Protein AF-A0A3P7NAD7-F1 (afdb_monomer_lite)

Organism: Dibothriocephalus latus (NCBI:txid60516)

pLDDT: mean 92.74, std 8.42, range [48.22, 98.12]

Structure (mmCIF, N/CA/C/O backbone):
data_AF-A0A3P7NAD7-F1
#
_entry.id   AF-A0A3P7NAD7-F1
#
loop_
_atom_site.group_PDB
_atom_site.id
_atom_site.type_symbol
_atom_site.label_atom_id
_atom_site.label_alt_id
_atom_site.label_comp_id
_atom_site.label_asym_id
_atom_site.label_entity_id
_atom_site.label_seq_id
_atom_site.pdbx_PDB_ins_code
_atom_site.Cartn_x
_atom_site.Cartn_y
_atom_site.Cartn_z
_atom_site.occupancy
_atom_site.B_iso_or_equiv
_atom_site.auth_seq_id
_atom_site.auth_comp_id
_atom_site.auth_asym_id
_atom_site.auth_atom_id
_atom_site.pdbx_PDB_model_num
ATOM 1 N N . MET A 1 1 ? 17.990 0.906 3.161 1.00 72.38 1 MET A N 1
ATOM 2 C CA . MET A 1 1 ? 17.428 2.194 3.623 1.00 72.38 1 MET A CA 1
ATOM 3 C C . MET A 1 1 ? 15.962 2.286 3.222 1.00 72.38 1 MET A C 1
ATOM 5 O O . MET A 1 1 ? 15.139 2.620 4.061 1.00 72.38 1 MET A O 1
ATOM 9 N N . ASP A 1 2 ? 15.639 1.858 2.003 1.00 84.50 2 ASP A N 1
ATOM 10 C CA . ASP A 1 2 ? 14.298 1.919 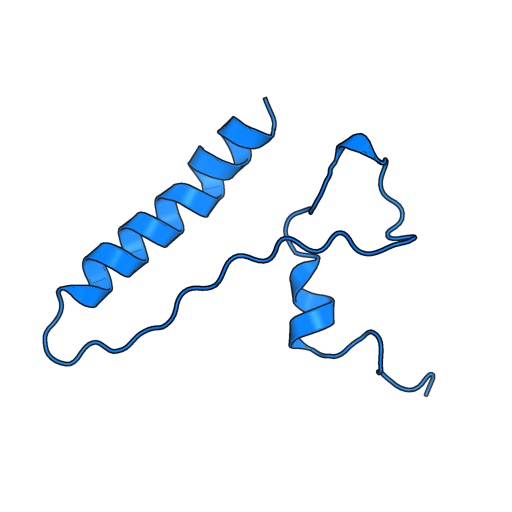1.403 1.00 84.50 2 ASP A CA 1
ATOM 11 C C . ASP A 1 2 ? 13.206 1.208 2.216 1.00 84.50 2 ASP A C 1
ATOM 13 O O . ASP A 1 2 ? 12.162 1.795 2.467 1.00 84.50 2 ASP A O 1
ATOM 17 N N . ALA A 1 3 ? 13.464 -0.002 2.729 1.00 89.31 3 ALA A N 1
ATOM 18 C CA . ALA A 1 3 ? 12.494 -0.713 3.574 1.00 89.31 3 ALA A CA 1
ATOM 19 C C . ALA A 1 3 ? 12.130 0.066 4.853 1.00 89.31 3 ALA A C 1
ATOM 21 O O . ALA A 1 3 ? 10.966 0.153 5.221 1.00 89.31 3 ALA A O 1
ATOM 22 N N . ILE A 1 4 ? 13.122 0.694 5.497 1.00 96.12 4 ILE A N 1
ATOM 23 C CA . ILE A 1 4 ? 12.908 1.482 6.719 1.00 96.12 4 ILE A CA 1
ATOM 24 C C . ILE A 1 4 ? 12.110 2.754 6.404 1.00 96.12 4 ILE A C 1
ATOM 26 O O . ILE A 1 4 ? 11.214 3.109 7.164 1.00 96.12 4 ILE A O 1
ATOM 30 N N . SER A 1 5 ? 12.412 3.431 5.290 1.00 96.25 5 SER A N 1
ATOM 31 C CA . SER A 1 5 ? 11.640 4.599 4.839 1.00 96.25 5 SER A CA 1
ATOM 32 C C . SER A 1 5 ? 10.185 4.212 4.554 1.00 96.25 5 SER A C 1
ATOM 34 O O . SER A 1 5 ? 9.282 4.841 5.100 1.00 96.25 5 SER A O 1
ATOM 36 N N . GLY A 1 6 ? 9.952 3.105 3.839 1.00 95.88 6 GLY A N 1
ATOM 37 C CA . GLY A 1 6 ? 8.607 2.577 3.598 1.00 95.88 6 GLY A CA 1
ATOM 38 C C . GLY A 1 6 ? 7.843 2.240 4.884 1.00 95.88 6 GLY A C 1
AT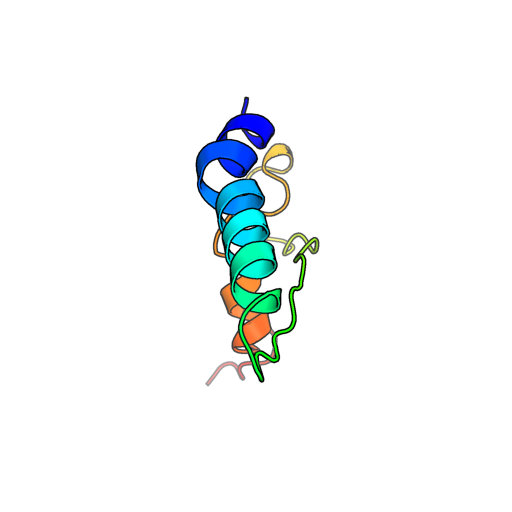OM 39 O O . GLY A 1 6 ? 6.653 2.543 5.000 1.00 95.88 6 GLY A O 1
ATOM 40 N N . ASP A 1 7 ? 8.524 1.672 5.882 1.00 97.94 7 ASP A N 1
ATOM 41 C CA . ASP A 1 7 ? 7.922 1.356 7.179 1.00 97.94 7 ASP A CA 1
ATOM 42 C C . ASP A 1 7 ? 7.529 2.602 7.976 1.00 97.94 7 ASP A C 1
ATOM 44 O O . ASP A 1 7 ? 6.434 2.636 8.549 1.00 97.94 7 ASP A O 1
ATOM 48 N N . ILE A 1 8 ? 8.402 3.613 8.014 1.00 97.31 8 ILE A N 1
ATOM 49 C CA . ILE A 1 8 ? 8.178 4.866 8.747 1.00 97.31 8 ILE A CA 1
ATOM 50 C C . ILE A 1 8 ? 7.079 5.700 8.084 1.00 97.31 8 ILE A C 1
ATOM 52 O O . ILE A 1 8 ? 6.218 6.231 8.787 1.00 97.31 8 ILE A O 1
ATOM 56 N N . GLU A 1 9 ? 7.101 5.812 6.758 1.00 97.12 9 GLU A N 1
ATOM 57 C CA . GLU A 1 9 ? 6.232 6.732 6.018 1.00 97.12 9 GLU A CA 1
ATOM 58 C C . GLU A 1 9 ? 4.866 6.124 5.674 1.00 97.12 9 GLU A C 1
ATOM 60 O O . GLU A 1 9 ? 3.875 6.852 5.639 1.00 97.12 9 GLU A O 1
ATOM 65 N N . PHE A 1 10 ? 4.777 4.800 5.481 1.00 96.94 10 PHE A N 1
ATOM 66 C CA . PHE A 1 10 ? 3.558 4.158 4.973 1.00 96.94 10 PHE A CA 1
ATOM 67 C C . PHE A 1 10 ? 3.114 2.948 5.806 1.00 96.94 10 PHE A C 1
ATOM 69 O O . PHE A 1 10 ? 2.056 2.982 6.443 1.00 96.94 10 PHE A O 1
ATOM 76 N N . THR A 1 11 ? 3.899 1.866 5.829 1.00 97.38 11 THR A N 1
ATOM 77 C CA . THR A 1 11 ? 3.425 0.544 6.277 1.00 97.38 11 THR A CA 1
ATOM 78 C C . THR A 1 11 ? 3.003 0.531 7.746 1.00 97.38 11 THR A C 1
ATOM 80 O O . THR A 1 11 ? 1.875 0.143 8.071 1.00 97.38 11 THR A O 1
ATOM 83 N N . CYS A 1 12 ? 3.879 0.964 8.660 1.00 98.00 12 CYS A N 1
ATOM 84 C CA . CYS A 1 12 ? 3.585 0.890 10.092 1.00 98.00 12 CYS A CA 1
ATOM 85 C C . CYS A 1 12 ? 2.515 1.907 10.513 1.00 98.00 12 CYS A C 1
ATOM 87 O O . CYS A 1 12 ? 1.732 1.626 11.425 1.00 98.00 12 CYS A O 1
ATOM 89 N N . GLY A 1 13 ? 2.463 3.073 9.861 1.00 98.12 13 GLY A N 1
ATOM 90 C CA . GLY A 1 13 ? 1.428 4.085 10.087 1.00 98.12 13 GLY A CA 1
ATOM 91 C C . GLY A 1 13 ? 0.036 3.555 9.743 1.00 98.12 13 GLY A C 1
ATOM 92 O O . GLY A 1 13 ? -0.854 3.560 10.599 1.00 98.12 13 GLY A O 1
ATOM 93 N N . THR A 1 14 ? -0.122 3.003 8.537 1.00 97.69 14 THR A N 1
ATOM 94 C CA . THR A 1 14 ? -1.384 2.407 8.074 1.00 97.69 14 THR A CA 1
ATOM 95 C C . THR A 1 14 ? -1.813 1.226 8.941 1.00 97.69 14 THR A C 1
ATOM 97 O O . THR A 1 14 ? -2.977 1.150 9.342 1.00 97.69 14 THR A O 1
ATOM 100 N N . GLN A 1 15 ? -0.888 0.336 9.318 1.00 97.50 15 GLN A N 1
ATOM 101 C CA . GLN A 1 15 ? -1.216 -0.780 10.210 1.00 97.50 15 GLN A CA 1
ATOM 102 C C . GLN A 1 15 ? -1.683 -0.305 11.591 1.00 97.50 15 GLN A C 1
ATOM 104 O O . GLN A 1 15 ? -2.714 -0.770 12.081 1.00 97.50 15 GLN A O 1
ATOM 109 N N . LYS A 1 16 ? -0.985 0.658 12.210 1.00 97.94 16 LYS A N 1
ATOM 110 C CA . LYS A 1 16 ? -1.400 1.230 13.504 1.00 97.94 16 LYS A CA 1
ATOM 111 C C . LYS A 1 16 ? -2.765 1.906 13.412 1.00 97.94 16 LYS A C 1
ATOM 113 O O . LYS A 1 16 ? -3.575 1.765 14.328 1.00 97.94 16 LYS A O 1
ATOM 118 N N . PHE A 1 17 ? -3.035 2.623 12.323 1.00 96.81 17 PHE A N 1
ATOM 119 C CA . PHE A 1 17 ? -4.347 3.215 12.074 1.00 96.81 17 PHE A CA 1
ATOM 120 C C . PHE A 1 17 ? -5.432 2.140 11.974 1.00 96.81 17 PHE A C 1
ATOM 122 O O . PHE A 1 17 ? -6.448 2.239 12.663 1.00 96.81 17 PHE A O 1
ATOM 129 N N . SER A 1 18 ? -5.207 1.084 11.190 1.00 97.00 18 SER A N 1
ATOM 130 C CA . SER A 1 18 ? -6.166 -0.015 11.060 1.00 97.00 18 SER A CA 1
ATOM 131 C C . SER A 1 18 ? -6.430 -0.714 12.394 1.00 97.00 18 SER A C 1
ATOM 133 O O . SER A 1 18 ? -7.583 -0.983 12.722 1.00 97.00 18 SER A O 1
ATOM 135 N N . GLN A 1 19 ? -5.388 -0.976 13.188 1.00 96.25 19 GLN A N 1
ATOM 136 C CA . GLN A 1 19 ? -5.525 -1.581 14.516 1.00 96.25 19 GLN A CA 1
ATOM 137 C C . GLN A 1 19 ? -6.353 -0.703 15.460 1.00 96.25 19 GLN A C 1
ATOM 139 O O . GLN A 1 19 ? -7.193 -1.218 16.192 1.00 96.25 19 GLN A O 1
ATOM 144 N N . ARG A 1 20 ? -6.151 0.622 15.428 1.00 96.62 20 ARG A N 1
ATOM 145 C CA . ARG A 1 20 ? -6.954 1.569 16.218 1.00 96.62 20 ARG A CA 1
ATOM 146 C C . ARG A 1 20 ? -8.409 1.612 15.758 1.00 96.62 20 ARG A C 1
ATOM 148 O O . ARG A 1 20 ? -9.299 1.620 16.598 1.00 96.62 20 ARG A O 1
ATOM 155 N N . ASN A 1 21 ? -8.658 1.599 14.449 1.00 96.81 21 ASN A N 1
ATOM 156 C CA . ASN A 1 21 ? -10.023 1.570 13.916 1.00 96.81 21 ASN A CA 1
ATOM 157 C C . ASN A 1 21 ? -10.756 0.286 14.302 1.00 96.81 21 ASN A C 1
ATOM 159 O O . ASN A 1 21 ? -11.917 0.351 14.682 1.00 96.81 21 ASN A O 1
ATOM 163 N N . ALA A 1 22 ? -10.073 -0.861 14.284 1.00 95.88 22 ALA A N 1
ATOM 164 C CA . ALA A 1 22 ? -10.658 -2.145 14.667 1.00 95.88 22 ALA A CA 1
ATOM 165 C C . ALA A 1 22 ? -11.114 -2.212 16.140 1.00 95.88 22 ALA A C 1
ATOM 167 O O . ALA A 1 22 ? -11.876 -3.102 16.501 1.00 95.88 22 ALA A O 1
ATOM 168 N N . GLN A 1 23 ? -10.664 -1.288 16.995 1.00 96.38 23 GLN A N 1
ATOM 169 C CA . GLN A 1 23 ? -11.101 -1.190 18.393 1.00 96.38 23 GLN A CA 1
ATOM 170 C C . GLN A 1 23 ? -12.390 -0.369 18.563 1.00 96.38 23 GLN A C 1
ATOM 172 O O . GLN A 1 23 ? -12.949 -0.339 19.660 1.00 96.38 23 GLN A O 1
ATOM 177 N N . LEU A 1 24 ? -12.861 0.319 17.516 1.00 97.31 24 LEU A N 1
ATOM 178 C CA . LEU A 1 24 ? -14.077 1.126 17.582 1.00 97.31 24 LEU A CA 1
ATOM 179 C C . LEU A 1 24 ? -15.335 0.238 17.531 1.00 97.31 24 LEU A C 1
ATOM 181 O O . LEU A 1 24 ? -15.360 -0.760 16.805 1.00 97.31 24 LEU A O 1
ATOM 185 N N . PRO A 1 25 ? -16.414 0.605 18.248 1.00 96.50 25 PRO A N 1
ATOM 186 C CA . PRO A 1 25 ? -17.680 -0.117 18.171 1.00 96.50 25 PRO A CA 1
ATOM 187 C C . PRO A 1 25 ? -18.206 -0.180 16.733 1.00 96.50 25 PRO A C 1
ATOM 189 O O . PRO A 1 25 ? -18.260 0.838 16.045 1.00 96.50 25 PRO A O 1
ATOM 192 N N . ASN A 1 26 ? -18.633 -1.368 16.299 1.00 94.44 26 ASN A N 1
ATOM 193 C CA . ASN A 1 26 ? -19.171 -1.638 14.958 1.00 94.44 26 ASN A CA 1
ATOM 194 C C . ASN A 1 26 ? -18.208 -1.348 13.789 1.00 94.44 26 ASN A C 1
ATOM 196 O O . ASN A 1 26 ? -18.655 -1.256 12.645 1.00 94.44 26 ASN A O 1
ATOM 200 N N . ALA A 1 27 ? -16.902 -1.215 14.037 1.00 93.19 27 ALA A N 1
ATOM 201 C CA . ALA A 1 27 ? -15.934 -1.083 12.959 1.00 93.19 27 ALA A CA 1
ATOM 202 C C . ALA A 1 27 ? -15.731 -2.417 12.231 1.00 93.19 27 ALA A C 1
ATOM 204 O O . ALA A 1 27 ? -15.461 -3.450 12.843 1.00 93.19 27 ALA A O 1
ATOM 205 N N . ALA A 1 28 ? -15.814 -2.371 10.904 1.00 89.69 28 ALA A N 1
ATOM 206 C CA . ALA A 1 28 ? -15.436 -3.459 10.016 1.00 89.69 28 ALA A CA 1
ATOM 207 C C . ALA A 1 28 ? -14.457 -2.913 8.976 1.00 89.69 28 ALA A C 1
ATOM 209 O O . ALA A 1 28 ? -14.700 -1.870 8.368 1.00 89.69 28 ALA A O 1
ATOM 210 N N . GLY A 1 29 ? -13.340 -3.606 8.782 1.00 90.38 29 GLY A N 1
ATOM 211 C CA . GLY A 1 29 ? -12.304 -3.200 7.845 1.00 90.38 29 GLY A CA 1
ATOM 212 C C . GLY A 1 29 ? -11.452 -4.388 7.434 1.00 90.38 29 GLY A C 1
ATOM 213 O O . GLY A 1 29 ? -11.281 -5.337 8.197 1.00 90.38 29 GLY A O 1
ATOM 214 N N . TYR A 1 30 ? -10.922 -4.317 6.220 1.00 95.06 30 TYR A N 1
ATOM 215 C CA . TYR A 1 30 ? -10.002 -5.301 5.672 1.00 95.06 30 TYR A CA 1
ATOM 216 C C . TYR A 1 30 ? -8.683 -4.609 5.357 1.00 95.06 30 TYR A C 1
ATOM 218 O O . TYR A 1 30 ? -8.662 -3.456 4.927 1.00 95.06 30 TYR A O 1
ATOM 226 N N . VAL A 1 31 ? -7.587 -5.326 5.568 1.00 96.31 31 VAL A N 1
ATOM 227 C CA . VAL A 1 31 ? -6.238 -4.876 5.226 1.00 96.31 31 VAL A CA 1
ATOM 228 C C . VAL A 1 31 ? -5.668 -5.864 4.226 1.00 96.31 31 VAL A C 1
ATOM 230 O O . VAL A 1 31 ? -5.859 -7.071 4.371 1.00 96.31 31 VAL A O 1
ATOM 233 N N . TYR A 1 32 ? -4.954 -5.358 3.228 1.00 97.25 32 TYR A N 1
ATOM 234 C CA . TYR A 1 32 ? -4.206 -6.175 2.284 1.00 97.25 32 TYR A CA 1
ATOM 235 C C . TYR A 1 32 ? -2.762 -5.683 2.189 1.00 97.25 32 TYR A C 1
ATOM 237 O O . TYR A 1 32 ? -2.445 -4.545 2.536 1.00 97.25 32 TYR A O 1
ATOM 245 N N . THR 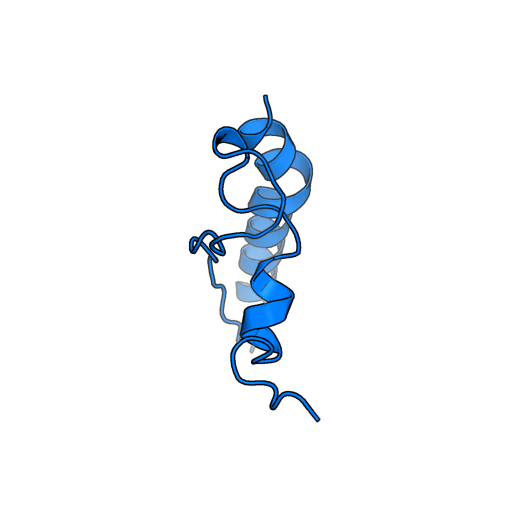A 1 33 ? -1.881 -6.555 1.709 1.00 97.38 33 THR A N 1
ATOM 246 C CA . THR A 1 33 ? -0.497 -6.215 1.374 1.00 97.38 33 THR A CA 1
ATOM 247 C C . THR A 1 33 ? -0.255 -6.605 -0.071 1.00 97.38 33 THR A C 1
ATOM 249 O O . THR A 1 33 ? -0.374 -7.775 -0.433 1.00 97.38 33 THR A O 1
ATOM 252 N N . PHE A 1 34 ? 0.062 -5.620 -0.904 1.00 97.44 34 PHE A N 1
ATOM 253 C CA . PHE A 1 34 ? 0.386 -5.851 -2.302 1.00 97.44 34 PHE A CA 1
ATOM 254 C C . PHE A 1 34 ? 1.877 -6.179 -2.439 1.00 97.44 34 PHE A C 1
ATOM 256 O O . PHE A 1 34 ? 2.729 -5.394 -2.036 1.00 97.44 34 PHE A O 1
ATOM 263 N N . VAL A 1 35 ? 2.188 -7.363 -2.975 1.00 96.56 35 VAL A N 1
ATOM 264 C CA . VAL A 1 35 ? 3.565 -7.892 -3.072 1.00 96.56 35 VAL A CA 1
ATOM 265 C C . VAL A 1 35 ? 3.957 -8.291 -4.496 1.00 96.56 35 VAL A C 1
ATOM 267 O O . VAL A 1 35 ? 5.013 -8.884 -4.711 1.00 96.56 35 VAL A O 1
ATOM 270 N N . HIS A 1 36 ? 3.114 -7.989 -5.483 1.00 95.94 36 HIS A N 1
ATOM 271 C CA . HIS A 1 36 ? 3.386 -8.330 -6.872 1.00 95.94 36 HIS A CA 1
ATOM 272 C C . HIS A 1 36 ? 4.175 -7.210 -7.556 1.00 95.94 36 HIS A C 1
ATOM 274 O O . HIS A 1 36 ? 3.711 -6.079 -7.652 1.00 95.94 36 HIS A O 1
ATOM 280 N N . LYS A 1 37 ? 5.369 -7.523 -8.067 1.00 94.94 37 LYS A N 1
ATOM 281 C CA . LYS A 1 37 ? 6.144 -6.576 -8.869 1.00 94.94 37 LYS A CA 1
ATOM 282 C C . LYS A 1 37 ? 5.689 -6.632 -10.325 1.00 94.94 37 LYS A C 1
ATOM 284 O O . LYS A 1 37 ? 5.920 -7.637 -10.998 1.00 94.94 37 LYS A O 1
ATOM 289 N N . THR A 1 38 ? 5.112 -5.536 -10.810 1.00 93.38 38 THR A N 1
ATOM 290 C CA . THR A 1 38 ? 4.770 -5.367 -12.226 1.00 93.38 38 THR A CA 1
ATOM 291 C C . THR A 1 38 ? 6.005 -5.568 -13.098 1.00 93.38 38 THR A C 1
ATOM 293 O O . THR A 1 38 ? 7.053 -4.959 -12.866 1.00 93.38 38 THR A O 1
ATOM 296 N N . ARG A 1 39 ? 5.885 -6.438 -14.102 1.00 91.12 39 ARG A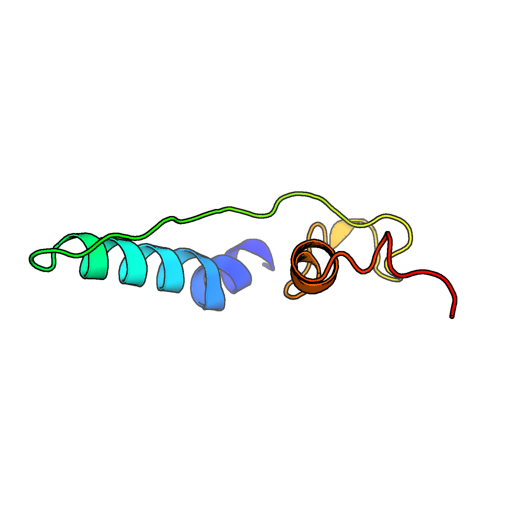 N 1
ATOM 297 C CA . ARG A 1 39 ? 6.931 -6.635 -15.111 1.00 91.12 39 ARG A CA 1
ATOM 298 C C . ARG A 1 39 ? 7.000 -5.413 -16.019 1.00 91.12 39 ARG A C 1
ATOM 300 O O . ARG A 1 39 ? 5.978 -4.794 -16.275 1.00 91.12 39 ARG A O 1
ATOM 307 N N . GLU A 1 40 ? 8.199 -5.094 -16.503 1.00 88.69 40 GLU A N 1
ATOM 308 C CA . GLU A 1 40 ? 8.414 -4.010 -17.479 1.00 88.69 40 GLU A CA 1
ATOM 309 C C . GLU A 1 40 ? 7.907 -2.634 -17.006 1.00 88.69 40 GLU A C 1
ATOM 311 O O . GLU A 1 40 ? 7.592 -1.754 -17.796 1.00 88.69 40 GLU A O 1
ATOM 316 N N . ASN A 1 41 ? 7.885 -2.411 -15.690 1.00 91.19 41 ASN A N 1
ATOM 317 C CA . ASN A 1 41 ? 7.347 -1.205 -15.064 1.00 91.19 41 ASN A CA 1
ATOM 318 C C . ASN A 1 41 ? 8.255 0.042 -15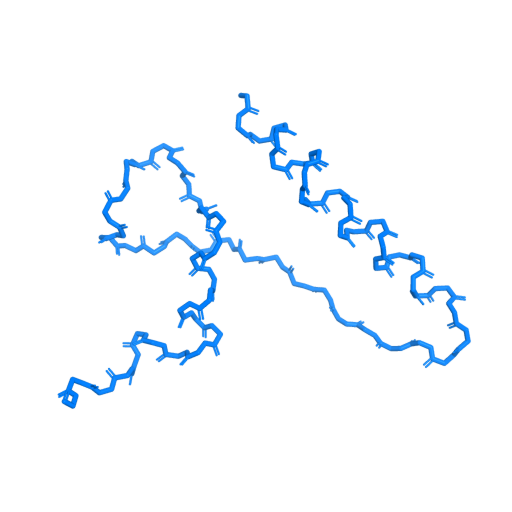.170 1.00 91.19 41 ASN A C 1
ATOM 320 O O . ASN A 1 41 ? 8.014 1.044 -14.495 1.00 91.19 41 ASN A O 1
ATOM 324 N N . GLY A 1 42 ? 9.316 -0.041 -15.980 1.00 94.56 42 GLY A N 1
ATOM 325 C CA . GLY A 1 42 ? 10.306 1.012 -16.213 1.00 94.56 42 GLY A CA 1
ATOM 326 C C . GLY A 1 42 ? 11.330 1.222 -15.091 1.00 94.56 42 GLY A C 1
ATOM 327 O O . GLY A 1 42 ? 12.230 2.044 -15.258 1.00 94.56 42 GLY A O 1
ATOM 328 N N . LEU A 1 43 ? 11.232 0.498 -13.969 1.00 94.06 43 LEU A N 1
ATOM 329 C CA . LEU A 1 43 ? 12.103 0.692 -12.808 1.00 94.06 43 LEU A CA 1
ATOM 330 C C . LEU A 1 43 ? 13.180 -0.397 -12.678 1.00 94.06 43 LEU A C 1
ATOM 332 O O . LEU A 1 43 ? 12.957 -1.544 -13.075 1.00 94.06 43 LEU A O 1
ATOM 336 N N . PRO A 1 44 ? 14.352 -0.067 -12.099 1.00 95.06 44 PRO A N 1
ATOM 337 C CA . PRO A 1 44 ? 15.408 -1.042 -11.847 1.00 95.06 44 PRO A CA 1
ATOM 338 C C . PRO A 1 44 ? 14.959 -2.217 -10.979 1.00 95.06 44 PRO A C 1
ATOM 340 O O . PRO A 1 44 ? 14.056 -2.102 -10.150 1.00 95.06 44 PRO A O 1
ATOM 343 N N . ASP A 1 45 ? 15.644 -3.360 -11.095 1.00 92.81 45 ASP A N 1
ATOM 344 C CA . ASP A 1 45 ? 15.111 -4.565 -10.469 1.00 92.81 45 ASP A CA 1
ATOM 345 C C . ASP A 1 45 ? 15.063 -4.535 -8.936 1.00 92.81 45 ASP A C 1
ATOM 347 O O . ASP A 1 45 ? 14.122 -5.042 -8.314 1.00 92.81 45 ASP A O 1
ATOM 351 N N . TRP A 1 46 ? 16.045 -3.859 -8.350 1.00 92.62 46 TRP A N 1
ATOM 352 C CA . TRP A 1 46 ? 16.250 -3.737 -6.913 1.00 92.62 46 TRP A CA 1
ATOM 353 C C . TRP A 1 46 ? 15.169 -2.923 -6.192 1.00 92.62 46 TRP A C 1
ATOM 355 O O . TRP A 1 46 ? 15.052 -3.048 -4.977 1.00 92.62 46 TRP A O 1
ATOM 365 N N . THR A 1 47 ? 14.362 -2.129 -6.907 1.00 93.50 47 THR A N 1
ATOM 366 C CA . THR A 1 47 ? 13.322 -1.294 -6.282 1.00 93.50 47 THR A CA 1
ATOM 367 C C . THR A 1 47 ? 12.160 -2.115 -5.722 1.00 93.50 47 THR A C 1
ATOM 369 O O . THR A 1 47 ? 11.343 -1.596 -4.969 1.00 93.50 47 THR A O 1
ATOM 372 N N . GLY A 1 48 ? 12.048 -3.394 -6.100 1.00 93.94 48 GLY A N 1
ATOM 373 C CA . GLY A 1 48 ? 10.964 -4.263 -5.651 1.00 93.94 48 GLY A CA 1
ATOM 374 C C . GLY A 1 48 ? 9.586 -3.753 -6.087 1.00 93.94 48 GLY A C 1
ATOM 375 O O . GLY A 1 48 ? 9.399 -3.357 -7.240 1.00 93.94 48 GLY A O 1
ATOM 376 N N . VAL A 1 49 ? 8.622 -3.800 -5.165 1.00 95.69 49 VAL A N 1
ATOM 377 C CA . VAL A 1 49 ? 7.245 -3.328 -5.369 1.00 95.69 49 VAL A CA 1
ATOM 378 C C . VAL A 1 49 ? 7.159 -1.881 -4.908 1.00 95.69 49 VAL A C 1
ATOM 380 O O . VAL A 1 49 ? 7.160 -1.595 -3.714 1.00 95.69 49 VAL A O 1
ATOM 383 N N . MET A 1 50 ? 7.131 -0.972 -5.873 1.00 94.75 50 MET A N 1
ATOM 384 C CA . MET A 1 50 ? 7.154 0.460 -5.607 1.00 94.75 50 MET A CA 1
ATOM 385 C C . MET A 1 50 ? 5.773 0.984 -5.222 1.00 94.75 50 MET A C 1
ATOM 387 O O . MET A 1 50 ? 4.750 0.494 -5.699 1.00 94.75 50 MET A O 1
ATOM 391 N N . HIS A 1 51 ? 5.768 2.007 -4.370 1.00 95.62 51 HIS A N 1
ATOM 392 C CA . HIS A 1 51 ? 4.562 2.727 -3.975 1.00 95.62 51 HIS A CA 1
ATOM 393 C C . HIS A 1 51 ? 3.753 3.180 -5.203 1.00 95.62 51 HIS A C 1
ATOM 395 O O . HIS A 1 51 ? 4.319 3.760 -6.131 1.00 95.62 51 HIS A O 1
ATOM 401 N N . GLY A 1 52 ? 2.444 2.917 -5.197 1.00 95.44 52 GLY A N 1
ATOM 402 C CA . GLY A 1 52 ? 1.504 3.334 -6.236 1.00 95.44 52 GLY A CA 1
ATOM 403 C C . GLY A 1 52 ? 1.327 2.330 -7.377 1.00 95.44 52 GLY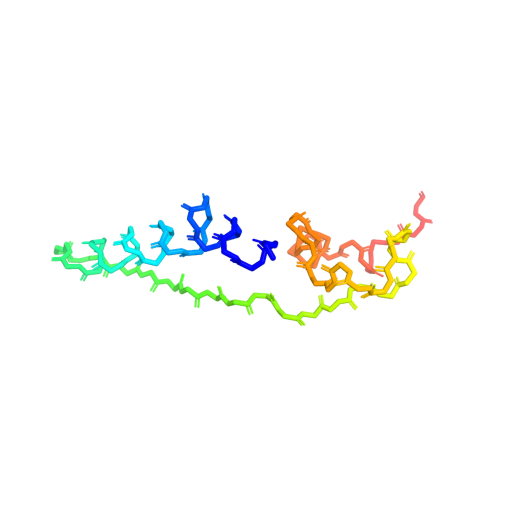 A C 1
ATOM 404 O O . GLY A 1 52 ? 0.376 2.455 -8.142 1.00 95.44 52 GLY A O 1
ATOM 405 N N . TYR A 1 53 ? 2.176 1.306 -7.501 1.00 95.56 53 TYR A N 1
ATOM 406 C CA . TYR A 1 53 ? 2.027 0.309 -8.571 1.00 95.56 53 TYR A CA 1
ATOM 407 C C . TYR A 1 53 ? 0.877 -0.676 -8.339 1.00 95.56 53 TYR A C 1
ATOM 409 O O . TYR A 1 53 ? 0.484 -1.382 -9.266 1.00 95.56 53 TYR A O 1
ATOM 417 N N . GLU A 1 54 ? 0.303 -0.726 -7.137 1.00 97.12 54 GLU A N 1
ATOM 418 C CA . GLU A 1 54 ? -0.931 -1.464 -6.868 1.00 97.12 54 GLU A CA 1
ATOM 419 C C . GLU A 1 54 ? -2.154 -0.833 -7.551 1.00 97.12 54 GLU A C 1
ATOM 421 O O . GLU A 1 54 ? -3.129 -1.538 -7.819 1.00 97.12 54 GLU A O 1
ATOM 426 N N . ILE A 1 55 ? -2.101 0.471 -7.858 1.00 96.44 55 ILE A N 1
ATOM 427 C CA . ILE A 1 55 ? -3.213 1.244 -8.434 1.00 96.44 55 ILE A CA 1
ATOM 428 C C . ILE A 1 55 ? -3.676 0.617 -9.752 1.00 96.44 55 ILE A C 1
ATOM 430 O O . ILE A 1 55 ? -4.873 0.405 -9.943 1.00 96.44 55 ILE A O 1
ATOM 434 N N . ASP A 1 56 ? -2.738 0.218 -10.611 1.00 94.31 56 ASP A N 1
ATOM 435 C CA . ASP A 1 56 ? -3.041 -0.433 -11.888 1.00 94.31 56 ASP A CA 1
ATOM 436 C C . ASP A 1 56 ? -3.852 -1.723 -11.708 1.00 94.31 56 ASP A C 1
ATOM 438 O O . ASP A 1 56 ? -4.734 -2.026 -12.507 1.00 94.31 56 ASP A O 1
ATOM 442 N N . TYR A 1 57 ? -3.609 -2.477 -10.635 1.00 94.69 57 TYR A N 1
ATOM 443 C CA . TYR A 1 57 ? -4.316 -3.731 -10.361 1.00 94.69 57 TYR A CA 1
ATOM 444 C C . TYR A 1 57 ? -5.689 -3.480 -9.749 1.00 94.69 57 TYR A C 1
ATOM 446 O O . TYR A 1 57 ? -6.634 -4.200 -10.067 1.00 94.69 57 TYR A O 1
ATOM 454 N N . VAL A 1 58 ? -5.819 -2.446 -8.912 1.00 96.25 58 VAL A N 1
ATOM 455 C CA . VAL A 1 58 ? -7.113 -2.021 -8.356 1.00 96.25 58 VAL A CA 1
ATOM 456 C C . VAL A 1 58 ? -8.049 -1.541 -9.467 1.00 96.25 58 VAL A C 1
ATOM 458 O O . VAL A 1 58 ? -9.229 -1.886 -9.458 1.00 96.25 58 VAL A O 1
ATOM 461 N N . PHE A 1 59 ? -7.525 -0.793 -10.441 1.00 94.94 59 PHE A N 1
ATOM 462 C CA . PHE A 1 59 ? -8.292 -0.290 -11.586 1.00 94.94 59 PHE A CA 1
ATOM 463 C C . PHE A 1 59 ? -8.312 -1.229 -12.790 1.00 94.94 59 PHE A C 1
ATOM 465 O O . PHE A 1 59 ? -8.888 -0.888 -13.820 1.00 94.94 59 PHE A O 1
ATOM 472 N N . VAL A 1 60 ? -7.740 -2.428 -12.662 1.00 93.44 60 VAL A N 1
ATOM 473 C CA . VAL A 1 60 ? -7.779 -3.451 -13.715 1.00 93.44 60 VAL A CA 1
ATOM 474 C C . VAL A 1 60 ? -7.114 -2.955 -15.019 1.00 93.44 60 VAL A C 1
ATOM 476 O O . VAL A 1 60 ? -7.420 -3.425 -16.112 1.00 93.44 60 VAL A O 1
ATOM 479 N N . MET A 1 61 ? -6.143 -2.040 -14.908 1.00 91.56 61 MET A N 1
ATOM 480 C CA . MET A 1 61 ? -5.394 -1.462 -16.030 1.00 91.56 61 MET A CA 1
ATOM 481 C C . MET A 1 61 ? -4.716 -2.509 -16.926 1.00 91.56 61 MET A C 1
ATOM 483 O O . MET A 1 61 ? -4.769 -2.336 -18.144 1.00 91.56 61 MET A O 1
ATOM 487 N N . PRO A 1 62 ? -4.158 -3.629 -16.414 1.00 86.19 62 PRO A N 1
ATOM 488 C CA . PRO A 1 62 ? -3.605 -4.679 -17.275 1.00 86.19 62 PRO A CA 1
ATOM 489 C C . PRO A 1 62 ? -4.608 -5.310 -18.255 1.00 86.19 62 PRO A C 1
ATOM 491 O O . PRO A 1 62 ? -4.188 -5.936 -19.224 1.00 86.19 62 PRO A O 1
ATOM 494 N N . PHE A 1 63 ? -5.914 -5.162 -18.008 1.00 87.38 63 PHE A N 1
ATOM 495 C CA . PHE A 1 63 ? -6.987 -5.603 -18.906 1.00 87.38 63 PHE A CA 1
ATOM 496 C C . PHE A 1 63 ? -7.803 -4.434 -19.461 1.00 87.38 63 PHE A C 1
ATOM 498 O O . PHE A 1 63 ? -8.856 -4.663 -20.055 1.00 87.38 63 PHE A O 1
ATOM 505 N N . SER A 1 64 ? -7.349 -3.191 -19.262 1.00 84.31 64 SER A N 1
ATOM 506 C CA . SER A 1 64 ? -7.925 -2.066 -19.986 1.00 84.31 64 SER A CA 1
ATOM 507 C C . SER A 1 64 ? -7.681 -2.329 -21.468 1.00 84.31 64 SER A C 1
ATOM 509 O O . SER A 1 64 ? -6.541 -2.505 -21.902 1.00 84.31 64 SER A O 1
ATOM 511 N N . GLU A 1 65 ? -8.762 -2.498 -22.229 1.00 71.69 65 GLU A N 1
ATOM 512 C CA . GLU A 1 65 ? -8.663 -2.626 -23.675 1.00 71.69 65 GLU A CA 1
ATOM 513 C C . GLU A 1 65 ? -7.830 -1.450 -24.195 1.00 71.69 65 GLU A C 1
ATOM 515 O O . GLU A 1 65 ? -7.954 -0.323 -23.710 1.00 71.69 65 GLU A O 1
ATOM 520 N N . GLN A 1 66 ? -6.954 -1.723 -25.160 1.00 60.81 66 GLN A N 1
ATOM 521 C CA . GLN A 1 66 ? -6.298 -0.694 -25.962 1.00 60.81 66 GLN A CA 1
ATOM 522 C C . GLN A 1 66 ? -7.380 -0.006 -26.808 1.00 60.81 66 GLN A C 1
ATOM 524 O O . GLN A 1 66 ? -7.518 -0.306 -27.991 1.00 60.81 66 GLN A O 1
ATOM 529 N N . ILE A 1 67 ? -8.219 0.814 -26.172 1.00 48.22 67 ILE A N 1
ATOM 530 C CA . ILE A 1 67 ? -9.210 1.667 -26.833 1.00 48.22 67 ILE A CA 1
ATOM 531 C C . ILE A 1 67 ? -8.476 2.838 -27.481 1.00 48.22 67 ILE A C 1
ATOM 533 O O . ILE A 1 67 ? -7.644 3.467 -26.786 1.00 48.22 67 ILE A O 1
#

Secondary structure (DSSP, 8-state):
-HHHHHIIIIIHHHHHHHHHHTTSTT------------TT-SS-GGG-S-TTTTHHHHTTGGG----

Foldseek 3Di:
DLVVCCCVPPDVVVVVVVVVQVPDPPRDDDDDDDQDDDPPPVDDPVCGRDPPPCVCVVVVVVPPPPD

Sequence (67 aa):
MDAISGDIEFTCGTQKFSQRNAQLPNAAGYVYTFVHKTRENGLPDWTGVMHGYEIDYVFVMPFSEQI

InterPro domains:
  IPR000997 Cholinesterase [PR00878] (4-12)
  IPR000997 Cholinesterase [PR00878] (43-50)
  IPR000997 Cholinesterase [PR00878] (51-63)
  IPR002018 Carboxylesterase, type B [PF00135] (2-66)
  IPR029058 Alpha/Beta hydrolase fold [G3DSA:3.40.50.1820] (1-67)
  IPR029058 Alpha/Beta hydrolase fold [SSF53474] (3-64)
  IPR050654 Acetylcholinesterase-related enzymes [PTHR43918] (1-65)

Radius of gyration: 15.43 Å; chains: 1; bounding box: 37×15×45 Å